Protein AF-A0A948PMN9-F1 (afdb_monomer)

Secondary structure (DSSP, 8-state):
----PPPP----------S----------------SSSTT---EETTEETT-EEEESSS--EEEEES--SSSS-EEEEE-SS---EEEE------TT----------EEEE--TTS--B--B-TT-TT-BPPPB-EEE---

Sequence (141 aa):
MSKGKAFGILIFIIIAAVGFSILLSIRDKTVWKNPIPNPSFEEMEGDTVRAWETRDWQKGAQFAVDTVARTGNQSLRISSDEGADASWSAVVPVLPYSRYRLTGWIKTDNLDAGTGAGALFNLHGIRDARTPSVTGTSDWT

Solvent-accessible surface area (backbone atoms only — not comparable to full-atom values): 9637 Å² total; per-residue (Å²): 137,84,89,80,79,86,79,84,81,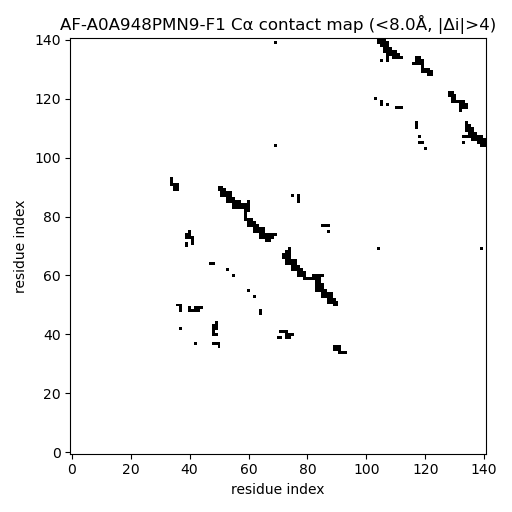86,84,81,82,81,79,82,77,81,78,77,81,77,74,76,68,70,7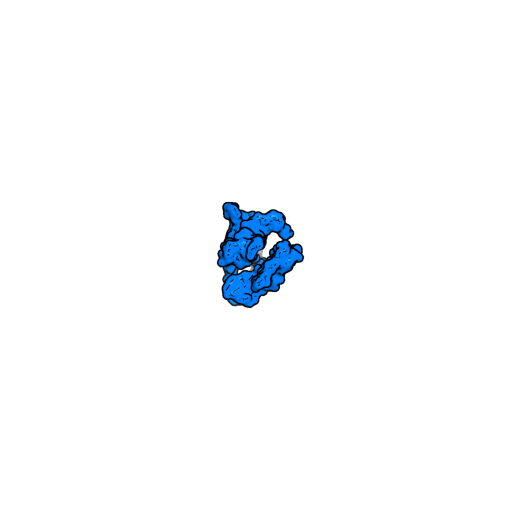0,73,74,76,70,80,69,78,60,60,63,57,82,60,46,76,51,65,52,86,99,44,40,42,75,51,45,79,47,62,80,65,76,37,61,48,76,45,81,35,69,77,41,95,57,86,64,28,32,85,45,78,46,54,94,84,54,58,53,63,46,80,46,65,85,60,82,76,67,82,102,63,88,84,82,91,82,81,74,48,66,42,74,74,36,77,35,86,93,58,78,45,51,62,55,66,47,87,94,40,93,83,49,52,55,78,59,49,58,36,66,40,68,81,81

Foldseek 3Di:
DDDDDDDDDDDDPPPPPDDDPPPPPPVPPVPVPDQFPPQQQPDDDPQGGPQKDKDWPPPFWDWHFDQPHPDDRTDIDIDGPVDTDMDIDGDGDDDPPDDDDDDDWDFDAQFDQPPHQADWDADPPPVPRIDHHDGHGDDID

Structure (mmCIF, N/CA/C/O backbone):
data_AF-A0A948PMN9-F1
#
_entry.id   AF-A0A948PMN9-F1
#
loop_
_atom_site.group_PDB
_atom_site.id
_atom_site.type_symbol
_atom_site.label_atom_id
_atom_site.label_alt_id
_atom_site.label_comp_id
_atom_site.label_asym_id
_atom_site.label_entity_id
_atom_site.label_seq_id
_atom_site.pdbx_PDB_ins_code
_atom_site.Cartn_x
_atom_site.Cartn_y
_atom_site.Cartn_z
_atom_site.occupancy
_atom_site.B_iso_or_equiv
_atom_site.auth_seq_id
_atom_site.auth_comp_id
_atom_site.auth_asym_id
_atom_site.auth_atom_id
_atom_site.pdbx_PDB_model_num
ATOM 1 N N . MET A 1 1 ? -77.696 -19.956 64.285 1.00 45.88 1 MET A N 1
ATOM 2 C CA . MET A 1 1 ? -76.762 -19.707 63.163 1.00 45.88 1 MET A CA 1
ATOM 3 C C . MET A 1 1 ? -75.558 -18.946 63.698 1.00 45.88 1 MET A C 1
ATOM 5 O O . MET A 1 1 ? -75.698 -17.807 64.122 1.00 45.88 1 MET A O 1
ATOM 9 N N . SER A 1 2 ? -74.426 -19.640 63.813 1.00 41.12 2 SER A N 1
ATOM 10 C CA . SER A 1 2 ? -73.202 -19.193 64.489 1.00 41.12 2 SER A CA 1
ATOM 11 C C . SER A 1 2 ? -72.311 -18.371 63.549 1.00 41.12 2 SER A C 1
ATOM 13 O O . SER A 1 2 ? -72.097 -18.765 62.405 1.00 41.12 2 SER A O 1
ATOM 15 N N . LYS A 1 3 ? -71.794 -17.236 64.037 1.00 43.34 3 LYS A N 1
ATOM 16 C CA . LYS A 1 3 ? -70.776 -16.415 63.366 1.00 43.34 3 LYS A CA 1
ATOM 17 C C . LYS A 1 3 ? -69.393 -17.032 63.613 1.00 43.34 3 LYS A C 1
ATOM 19 O O . LYS A 1 3 ? -68.843 -16.875 64.699 1.00 43.34 3 LYS A O 1
ATOM 24 N N . GLY A 1 4 ? -68.820 -17.693 62.608 1.00 42.62 4 GLY A N 1
ATOM 25 C CA . GLY A 1 4 ? -67.416 -18.114 62.607 1.00 42.62 4 GLY A CA 1
ATOM 26 C C . GLY A 1 4 ? -66.522 -17.006 62.052 1.00 42.62 4 GLY A C 1
ATOM 27 O O . GLY A 1 4 ? -66.563 -16.719 60.860 1.00 42.62 4 GLY A O 1
ATOM 28 N N . LYS A 1 5 ? -65.737 -16.359 62.919 1.00 45.62 5 LYS A N 1
ATOM 29 C CA . LYS A 1 5 ? -64.671 -15.424 62.531 1.00 45.62 5 LYS A CA 1
ATOM 30 C C . LYS A 1 5 ? -63.496 -16.237 61.974 1.00 45.62 5 LYS A C 1
ATOM 32 O O . LYS A 1 5 ? -62.957 -17.075 62.691 1.00 45.62 5 LYS A O 1
ATOM 37 N N . ALA A 1 6 ? -63.108 -15.999 60.722 1.00 46.56 6 ALA A N 1
ATOM 38 C CA . ALA A 1 6 ? -61.908 -16.590 60.138 1.00 46.56 6 ALA A CA 1
ATOM 39 C C . ALA A 1 6 ? -60.661 -15.928 60.747 1.00 46.56 6 ALA A C 1
ATOM 41 O O . ALA A 1 6 ? -60.490 -14.712 60.666 1.00 46.56 6 ALA A O 1
ATOM 42 N N . PHE A 1 7 ? -59.826 -16.735 61.398 1.00 43.72 7 PHE A N 1
ATOM 43 C CA . PHE A 1 7 ? -58.542 -16.333 61.962 1.00 43.72 7 PHE A CA 1
ATOM 44 C C . PHE A 1 7 ? -57.469 -16.527 60.883 1.00 43.72 7 PHE A C 1
ATOM 46 O O . PHE A 1 7 ? -57.362 -17.608 60.304 1.00 43.72 7 PHE A O 1
ATOM 53 N N . GLY A 1 8 ? -56.735 -15.463 60.560 1.00 35.47 8 GLY A N 1
ATOM 54 C CA . GLY A 1 8 ? -55.697 -15.477 59.535 1.00 35.47 8 GLY A CA 1
ATOM 55 C C . GLY A 1 8 ? -54.420 -16.182 59.989 1.00 35.47 8 GLY A C 1
ATOM 56 O O . GLY A 1 8 ? -54.042 -16.114 61.156 1.00 35.47 8 GLY A O 1
ATOM 57 N N . ILE A 1 9 ? -53.720 -16.789 59.032 1.00 40.28 9 ILE A N 1
ATOM 58 C CA . ILE A 1 9 ? -52.282 -17.049 59.118 1.00 40.28 9 ILE A CA 1
ATOM 59 C C . ILE A 1 9 ? -51.668 -16.448 57.855 1.00 40.28 9 ILE A C 1
ATOM 61 O O . ILE A 1 9 ? -51.813 -16.972 56.754 1.00 40.28 9 ILE A O 1
ATOM 65 N N . LEU A 1 10 ? -51.034 -15.291 58.031 1.00 33.16 10 LEU A N 1
ATOM 66 C CA . LEU A 1 10 ? -50.235 -14.614 57.021 1.00 33.16 10 LEU A CA 1
ATOM 67 C C . LEU A 1 10 ? -48.827 -15.218 57.088 1.00 33.16 10 LEU A C 1
ATOM 69 O O . LEU A 1 10 ? -48.087 -14.964 58.037 1.00 33.16 10 LEU A O 1
ATOM 73 N N . ILE A 1 11 ? -48.478 -16.070 56.125 1.00 41.50 11 ILE A N 1
ATOM 74 C CA . ILE A 1 11 ? -47.142 -16.668 56.039 1.00 41.50 11 ILE A CA 1
ATOM 75 C C . ILE A 1 11 ? -46.225 -15.669 55.325 1.00 41.50 11 ILE A C 1
ATOM 77 O O . ILE A 1 11 ? -46.288 -15.516 54.108 1.00 41.50 11 ILE A O 1
ATOM 81 N N . PHE A 1 12 ? -45.360 -14.995 56.082 1.00 34.78 12 PHE A N 1
ATOM 82 C CA . PHE A 1 12 ? -44.226 -14.258 55.528 1.00 34.78 12 PHE A CA 1
ATOM 83 C C . PHE A 1 12 ? -43.085 -15.239 55.244 1.00 34.78 12 PHE A C 1
ATOM 85 O O . PHE A 1 12 ? -42.360 -15.641 56.152 1.00 34.78 12 PHE A O 1
ATOM 92 N N . ILE A 1 13 ? -42.910 -15.624 53.979 1.00 42.72 13 ILE A N 1
ATOM 93 C CA . ILE A 1 13 ? -41.684 -16.289 53.529 1.00 42.72 13 ILE A CA 1
ATOM 94 C C . ILE A 1 13 ? -40.647 -15.193 53.261 1.00 42.72 13 ILE A C 1
ATOM 96 O O . ILE A 1 13 ? -40.618 -14.584 52.194 1.00 42.72 13 ILE A O 1
ATOM 100 N N . ILE A 1 14 ? -39.803 -14.920 54.255 1.00 38.69 14 ILE A N 1
ATOM 101 C CA . ILE A 1 14 ? -38.573 -14.144 54.076 1.00 38.69 14 ILE A CA 1
ATOM 102 C C . ILE A 1 14 ? -37.525 -15.112 53.517 1.00 38.69 14 ILE A C 1
ATOM 104 O O . ILE A 1 14 ? -36.849 -15.803 54.274 1.00 38.69 14 ILE A O 1
ATOM 108 N N . ILE A 1 15 ? -37.390 -15.192 52.190 1.00 46.03 15 ILE A N 1
ATOM 109 C CA . ILE A 1 15 ? -36.191 -15.784 51.581 1.00 46.03 15 ILE A CA 1
ATOM 110 C C . ILE A 1 15 ? -35.158 -14.667 51.460 1.00 46.03 15 ILE A C 1
ATOM 112 O O . ILE A 1 15 ? -35.137 -13.899 50.501 1.00 46.03 15 ILE A O 1
ATOM 116 N N . ALA A 1 16 ? -34.294 -14.575 52.468 1.00 42.88 16 ALA A N 1
ATOM 117 C CA . ALA A 1 16 ? -33.023 -13.880 52.354 1.00 42.88 16 ALA A CA 1
ATOM 118 C C . ALA A 1 16 ? -32.079 -14.739 51.495 1.00 42.88 16 ALA A C 1
ATOM 120 O O . ALA A 1 16 ? -31.249 -15.479 52.014 1.00 42.88 16 ALA A O 1
ATOM 121 N N . ALA A 1 17 ? -32.221 -14.667 50.171 1.00 44.62 17 ALA A N 1
ATOM 122 C CA . ALA A 1 17 ? -31.204 -15.168 49.252 1.00 44.62 17 ALA A CA 1
ATOM 123 C C . ALA A 1 17 ? -30.131 -14.086 49.079 1.00 44.62 17 ALA A C 1
ATOM 125 O O . ALA A 1 17 ? -30.095 -13.346 48.098 1.00 44.62 17 ALA A O 1
ATOM 126 N N . VAL A 1 18 ? -29.263 -13.973 50.084 1.00 46.38 18 VAL A N 1
ATOM 127 C CA . VAL A 1 18 ? -27.924 -13.425 49.881 1.00 46.38 18 VAL A CA 1
ATOM 128 C C . VAL A 1 18 ? -27.138 -14.492 49.133 1.00 46.38 18 VAL A C 1
ATOM 130 O O . VAL A 1 18 ? -26.930 -15.584 49.654 1.00 46.38 18 VAL A O 1
ATOM 133 N N . GLY A 1 19 ? -26.676 -14.162 47.933 1.00 45.12 19 GLY A N 1
ATOM 134 C CA . GLY A 1 19 ? -25.586 -14.894 47.304 1.00 45.12 19 GLY A CA 1
ATOM 135 C C . GLY A 1 19 ? -25.895 -15.370 45.899 1.00 45.12 19 GLY A C 1
ATOM 136 O O . GLY A 1 19 ? -26.661 -16.301 45.688 1.00 45.12 19 GLY A O 1
ATOM 137 N N . PHE A 1 20 ? -25.153 -14.784 44.962 1.00 48.22 20 PHE A N 1
ATOM 138 C CA . PHE A 1 20 ? -24.861 -15.377 43.664 1.00 48.22 20 PHE A CA 1
ATOM 139 C C . PHE A 1 20 ? -25.992 -15.310 42.631 1.00 48.22 20 PHE A C 1
ATOM 141 O O . PHE A 1 20 ? -26.324 -16.289 41.966 1.00 48.22 20 PHE A O 1
ATOM 148 N N . SER A 1 21 ? -26.493 -14.095 42.379 1.00 42.84 21 SER A N 1
ATOM 149 C CA . SER A 1 21 ? -26.842 -13.754 40.999 1.00 42.84 21 SER A CA 1
ATOM 150 C C . SER A 1 21 ? -25.577 -13.963 40.181 1.00 42.84 21 SER A C 1
ATOM 152 O O . SER A 1 21 ? -24.619 -13.199 40.307 1.00 42.84 21 SER A O 1
ATOM 154 N N . ILE A 1 22 ? -25.557 -15.056 39.423 1.00 47.78 22 ILE A N 1
ATOM 155 C CA . ILE A 1 22 ? -24.582 -15.329 38.381 1.00 47.78 22 ILE A CA 1
ATOM 156 C C . ILE A 1 22 ? -24.603 -14.093 37.488 1.00 47.78 22 ILE A C 1
ATOM 158 O O . ILE A 1 22 ? -25.458 -13.936 36.618 1.00 47.78 22 ILE A O 1
ATOM 162 N N . LEU A 1 23 ? -23.664 -13.186 37.745 1.00 48.62 23 LEU A N 1
ATOM 163 C CA . LEU A 1 23 ? -23.179 -12.276 36.742 1.00 48.62 23 LEU A CA 1
ATOM 164 C C . LEU A 1 23 ? -22.584 -13.223 35.704 1.00 48.62 23 LEU A C 1
ATOM 166 O O . LEU A 1 23 ? -21.428 -13.637 35.797 1.00 48.62 23 LEU A O 1
ATOM 170 N N . LEU A 1 24 ? -23.408 -13.626 34.736 1.00 49.34 24 LEU A N 1
ATOM 171 C CA . LEU A 1 24 ? -22.929 -13.903 33.400 1.00 49.34 24 LEU A CA 1
ATOM 172 C C . LEU A 1 24 ? -22.257 -12.595 33.001 1.00 49.34 24 LEU A C 1
ATOM 174 O O . LEU A 1 24 ? -22.858 -11.710 32.402 1.00 49.34 24 LEU A O 1
ATOM 178 N N . SER A 1 25 ? -20.999 -12.451 33.421 1.00 48.38 25 SER A N 1
ATOM 179 C CA . SER A 1 25 ? -20.022 -11.702 32.680 1.00 48.38 25 SER A CA 1
ATOM 180 C C . SER A 1 25 ? -20.072 -12.371 31.322 1.00 48.38 25 SER A C 1
ATOM 182 O O . SER A 1 25 ? -19.423 -13.385 31.059 1.00 48.38 25 SER A O 1
ATOM 184 N N . ILE A 1 26 ? -20.927 -11.821 30.463 1.00 53.69 26 ILE A N 1
ATOM 185 C CA . ILE A 1 26 ? -20.591 -11.673 29.071 1.00 53.69 26 ILE A CA 1
ATOM 186 C C . ILE A 1 26 ? -19.198 -11.068 29.171 1.00 53.69 26 ILE A C 1
ATOM 188 O O . ILE A 1 26 ? -19.024 -9.897 29.502 1.00 53.69 26 ILE A 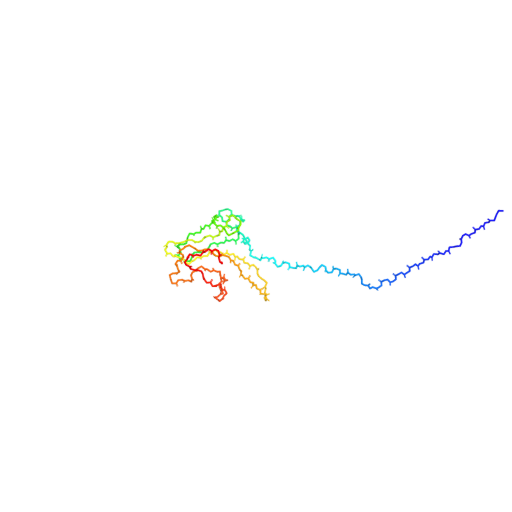O 1
ATOM 192 N N . ARG A 1 27 ? -18.176 -11.924 29.055 1.00 54.97 27 ARG A N 1
ATOM 193 C CA . ARG A 1 27 ? -16.893 -11.459 28.578 1.00 54.97 27 ARG A CA 1
ATOM 194 C C . ARG A 1 27 ? -17.293 -10.833 27.264 1.00 54.97 27 ARG A C 1
ATOM 196 O O . ARG A 1 27 ? -17.547 -11.572 26.311 1.00 54.97 27 ARG A O 1
ATOM 203 N N . ASP A 1 28 ? -17.443 -9.513 27.248 1.00 53.75 28 ASP A N 1
ATOM 204 C CA . ASP A 1 28 ? -17.326 -8.768 26.019 1.00 53.75 28 ASP A CA 1
ATOM 205 C C . ASP A 1 28 ? -16.020 -9.286 25.454 1.00 53.75 28 ASP A C 1
ATOM 207 O O . ASP A 1 28 ? -14.934 -9.017 25.975 1.00 53.75 28 ASP A O 1
ATOM 211 N N . LYS A 1 29 ? -16.126 -10.182 24.469 1.00 49.94 29 LYS A N 1
ATOM 212 C CA . LYS A 1 29 ? -15.000 -10.483 23.619 1.00 49.94 29 LYS A CA 1
ATOM 213 C C . LYS A 1 29 ? -14.753 -9.129 23.002 1.00 49.94 29 LYS A C 1
ATOM 215 O O . LYS A 1 29 ? -15.471 -8.736 22.089 1.00 49.94 29 LYS A O 1
ATOM 220 N N . THR A 1 30 ? -13.816 -8.384 23.569 1.00 57.56 30 THR A N 1
ATOM 221 C CA . THR A 1 30 ? -13.271 -7.196 22.949 1.00 57.56 30 THR A CA 1
ATOM 222 C C . THR A 1 30 ? -12.618 -7.736 21.690 1.00 57.56 30 THR A C 1
ATOM 224 O O . THR A 1 30 ? -11.477 -8.193 21.685 1.00 57.56 30 THR A O 1
ATOM 227 N N . VAL A 1 31 ? -13.418 -7.841 20.629 1.00 57.72 31 VAL A N 1
ATOM 228 C CA . VAL A 1 31 ? -12.925 -8.089 19.293 1.00 57.72 31 VAL A CA 1
ATOM 229 C C . VAL A 1 31 ? -12.164 -6.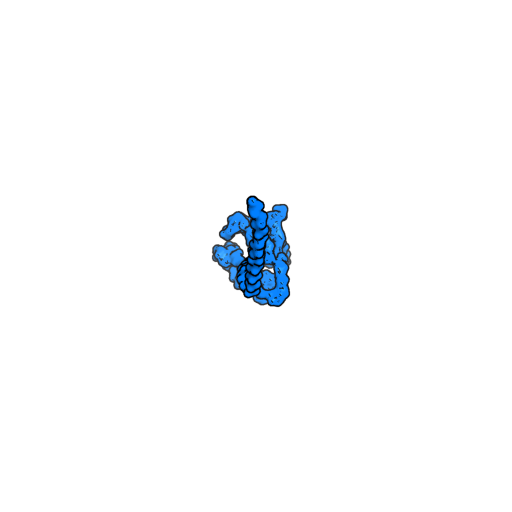818 19.000 1.00 57.72 31 VAL A C 1
ATOM 231 O O . VAL A 1 31 ? -12.761 -5.761 18.806 1.00 57.72 31 VAL A O 1
ATOM 234 N N . TRP A 1 32 ? -10.841 -6.900 19.092 1.00 68.75 32 TRP A N 1
ATOM 235 C CA . TRP A 1 32 ? -9.965 -5.815 18.697 1.00 68.75 32 TRP A CA 1
ATOM 236 C C . TRP A 1 32 ? -10.274 -5.506 17.236 1.00 68.75 32 TRP A C 1
ATOM 238 O O . TRP A 1 32 ? -9.889 -6.250 16.333 1.00 68.75 32 TRP A O 1
ATOM 248 N N . LYS A 1 33 ? -11.063 -4.453 17.018 1.00 85.38 33 LYS A N 1
ATOM 249 C CA . LYS A 1 33 ? -11.414 -3.987 15.684 1.00 85.38 33 LYS A CA 1
ATOM 250 C C . LYS A 1 33 ? -10.122 -3.530 15.021 1.00 85.38 33 LYS A C 1
ATOM 252 O O . LYS A 1 33 ? -9.350 -2.799 15.639 1.00 85.38 33 LYS A O 1
ATOM 257 N N . ASN A 1 34 ? -9.887 -3.971 13.787 1.00 91.50 34 ASN A N 1
ATOM 258 C CA . ASN A 1 34 ? -8.758 -3.491 12.999 1.00 91.50 34 ASN A CA 1
ATOM 259 C C . ASN A 1 34 ? -8.823 -1.950 12.936 1.00 91.50 34 ASN A C 1
ATOM 261 O O . ASN A 1 34 ? -9.829 -1.432 12.446 1.00 91.50 34 ASN A O 1
ATOM 265 N N . PRO A 1 35 ? -7.818 -1.222 13.461 1.00 93.69 35 PRO A N 1
ATOM 266 C CA . PRO A 1 35 ? -7.857 0.235 13.489 1.00 93.69 35 PRO A CA 1
ATOM 267 C C . PRO A 1 35 ? -7.541 0.860 12.123 1.00 93.69 35 PRO A C 1
ATOM 269 O O . PRO A 1 35 ? -7.749 2.059 11.957 1.00 93.69 35 PRO A O 1
ATOM 272 N N . ILE A 1 36 ? -7.050 0.078 11.151 1.00 95.81 36 ILE A N 1
ATOM 273 C CA . ILE A 1 36 ? -6.790 0.558 9.790 1.00 95.81 36 ILE A CA 1
ATOM 274 C C . ILE A 1 36 ? -8.122 0.967 9.143 1.00 95.81 36 ILE A C 1
ATOM 276 O O . ILE A 1 36 ? -9.040 0.141 9.092 1.00 95.81 36 ILE A O 1
ATOM 280 N N . PRO A 1 37 ? -8.251 2.209 8.644 1.00 96.44 37 PRO A N 1
ATOM 281 C CA . PRO A 1 37 ? -9.455 2.640 7.954 1.00 96.44 37 PRO A CA 1
ATOM 282 C C . PRO A 1 37 ? -9.540 1.979 6.575 1.00 96.44 37 PRO A C 1
ATOM 284 O O . PRO A 1 37 ? -8.536 1.870 5.872 1.00 96.44 37 PRO A O 1
ATOM 287 N N . ASN A 1 38 ? -10.747 1.548 6.194 1.00 96.88 38 ASN A N 1
ATOM 288 C CA . ASN A 1 38 ? -11.036 0.972 4.876 1.00 96.88 38 ASN A CA 1
ATOM 289 C C . ASN A 1 38 ? -9.968 -0.050 4.402 1.00 96.88 38 ASN A C 1
ATOM 291 O O . ASN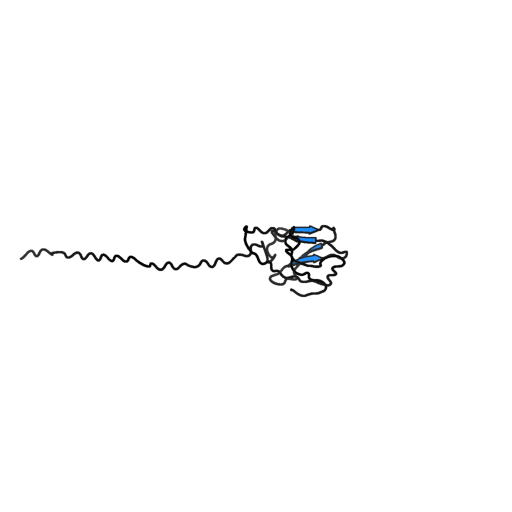 A 1 38 ? -9.363 0.124 3.344 1.00 96.88 38 ASN A O 1
ATOM 295 N N . PRO A 1 39 ? -9.667 -1.099 5.196 1.00 95.94 39 PRO A N 1
ATOM 296 C CA . PRO A 1 39 ? -8.529 -1.985 4.935 1.00 95.94 39 PRO A CA 1
ATOM 297 C C . PRO A 1 39 ? -8.743 -2.913 3.731 1.00 95.94 39 PRO A C 1
ATOM 299 O O . PRO A 1 39 ? -7.805 -3.580 3.309 1.00 95.94 39 PRO A O 1
ATOM 302 N N . SER A 1 40 ? -9.975 -3.000 3.219 1.00 96.19 40 SER A N 1
ATOM 303 C CA . SER A 1 40 ? -10.321 -3.705 1.982 1.00 96.19 40 SER A CA 1
ATOM 304 C C . SER A 1 40 ? -10.245 -2.811 0.750 1.00 96.19 40 SER A C 1
ATOM 306 O O . SER A 1 40 ? -10.411 -3.307 -0.354 1.00 96.19 40 SER A O 1
ATOM 308 N N . PHE A 1 41 ? -10.061 -1.502 0.931 1.00 97.62 41 PHE A N 1
ATOM 309 C CA . PHE A 1 41 ? -10.034 -0.480 -0.113 1.00 97.62 41 PHE A CA 1
ATOM 310 C C . PHE A 1 41 ? -11.352 -0.245 -0.859 1.00 97.62 41 PHE A C 1
ATOM 312 O O . PHE A 1 41 ? -11.463 0.779 -1.511 1.00 97.62 41 PHE A O 1
ATOM 319 N N . GLU A 1 42 ? -12.354 -1.117 -0.738 1.00 97.69 42 GLU A N 1
ATOM 320 C CA . GLU A 1 42 ? -13.654 -1.050 -1.438 1.00 97.69 42 GLU A CA 1
ATOM 321 C C . GLU A 1 42 ? -14.439 0.263 -1.260 1.00 97.69 42 GLU A C 1
ATOM 323 O O . GLU A 1 42 ? -15.324 0.577 -2.055 1.00 97.69 42 GLU A O 1
ATOM 328 N N . GLU A 1 43 ? -14.174 1.034 -0.205 1.00 97.88 43 GLU A N 1
ATOM 329 C CA . GLU A 1 43 ? -14.934 2.253 0.048 1.00 97.88 43 GLU A CA 1
ATOM 330 C C . GLU A 1 43 ? -14.308 3.477 -0.650 1.00 97.88 43 GLU A C 1
ATOM 332 O O . GLU A 1 43 ? -13.308 4.029 -0.193 1.00 97.88 43 GLU A O 1
ATOM 337 N N . MET A 1 44 ? -14.913 3.929 -1.750 1.00 96.44 44 MET A N 1
ATOM 338 C CA . MET A 1 44 ? -14.423 5.064 -2.549 1.00 96.44 44 MET A CA 1
ATOM 339 C C . MET A 1 44 ? -14.814 6.438 -1.968 1.00 96.44 44 MET A C 1
ATOM 341 O O . MET A 1 44 ? -15.795 6.575 -1.224 1.00 96.44 44 MET A O 1
ATOM 345 N N . GLU A 1 45 ? -14.044 7.461 -2.338 1.00 94.19 45 GLU A N 1
ATOM 346 C CA . GLU A 1 45 ? -14.279 8.891 -2.115 1.00 94.19 45 GLU A CA 1
ATOM 347 C C . GLU A 1 45 ? -13.840 9.662 -3.374 1.00 94.19 45 GLU A C 1
ATOM 349 O O . GLU A 1 45 ? -12.661 9.944 -3.575 1.00 94.19 45 GLU A O 1
ATOM 354 N N . GLY A 1 46 ? -14.790 9.949 -4.270 1.00 91.06 46 GLY A N 1
ATOM 355 C CA . GLY A 1 46 ? -14.470 10.440 -5.615 1.00 91.06 46 GLY A CA 1
ATOM 356 C C . GLY A 1 46 ? -13.703 9.385 -6.416 1.00 91.06 46 GLY A C 1
ATOM 357 O O . GLY A 1 46 ? -14.112 8.225 -6.453 1.00 91.06 46 GLY A O 1
ATOM 358 N N . ASP A 1 47 ? -12.577 9.783 -7.006 1.00 86.50 47 ASP A N 1
ATOM 359 C CA . ASP A 1 47 ? -11.716 8.908 -7.816 1.00 86.50 47 ASP A CA 1
ATOM 360 C C . ASP A 1 47 ? -10.635 8.182 -6.987 1.00 86.50 47 ASP A C 1
ATOM 362 O O . ASP A 1 47 ? -9.742 7.544 -7.543 1.00 86.50 47 ASP A O 1
ATOM 366 N N . THR A 1 48 ? -10.687 8.280 -5.653 1.00 89.69 48 THR A N 1
ATOM 367 C CA . THR A 1 48 ? -9.727 7.637 -4.743 1.00 89.69 48 THR A CA 1
ATOM 368 C C . THR A 1 48 ? -10.416 6.751 -3.705 1.00 89.69 48 THR A C 1
ATOM 370 O O . THR A 1 48 ? -11.640 6.707 -3.588 1.00 89.69 48 THR A O 1
ATOM 373 N N . VAL A 1 49 ? -9.609 6.028 -2.934 1.00 96.44 49 VAL A N 1
ATOM 374 C CA . VAL A 1 49 ? -10.030 5.201 -1.804 1.00 96.44 49 VAL A CA 1
ATOM 375 C C . VAL A 1 49 ? -10.121 6.061 -0.552 1.00 96.44 49 VAL A C 1
ATOM 377 O O . VAL A 1 49 ? -9.176 6.765 -0.192 1.00 96.44 49 VAL A O 1
ATOM 380 N N . ARG A 1 50 ? -11.250 5.983 0.154 1.00 97.81 50 ARG A N 1
ATOM 381 C CA . ARG A 1 50 ? -11.479 6.781 1.358 1.00 97.81 50 ARG A CA 1
ATOM 382 C C . ARG A 1 50 ? -10.404 6.520 2.406 1.00 97.81 50 ARG A C 1
ATOM 384 O O . ARG A 1 50 ? -10.128 5.361 2.719 1.00 97.81 50 ARG A O 1
ATOM 391 N N . ALA A 1 51 ? -9.895 7.602 3.001 1.00 97.38 51 ALA A N 1
ATOM 392 C CA . ALA A 1 51 ? -8.881 7.616 4.063 1.00 97.38 51 ALA A CA 1
ATOM 393 C C . ALA A 1 51 ? -7.485 7.093 3.670 1.00 97.38 51 ALA A C 1
ATOM 395 O O . ALA A 1 51 ? -6.631 6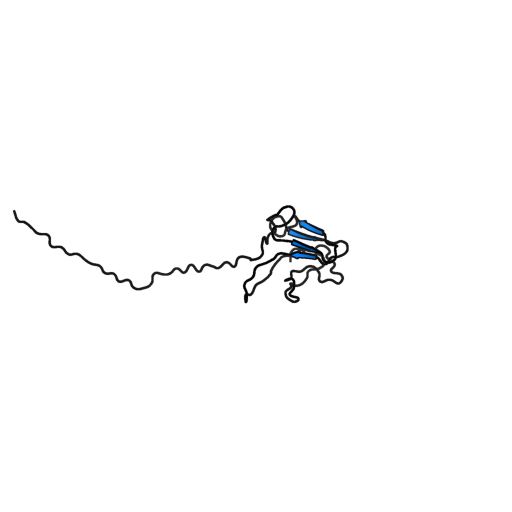.935 4.546 1.00 97.38 51 ALA A O 1
ATOM 396 N N . TRP A 1 52 ? -7.251 6.869 2.377 1.00 97.88 52 TRP A N 1
ATOM 397 C CA . TRP A 1 52 ? -5.946 6.535 1.825 1.00 97.88 52 TRP A CA 1
ATOM 398 C C . TRP A 1 52 ? -5.461 7.659 0.914 1.00 97.88 52 TRP A C 1
ATOM 400 O O . TRP A 1 52 ? -6.206 8.195 0.097 1.00 97.88 52 TRP A O 1
ATOM 410 N N . GLU A 1 53 ? -4.194 8.019 1.060 1.00 96.94 53 GLU A N 1
ATOM 411 C CA . GLU A 1 53 ? -3.558 9.097 0.312 1.00 96.94 53 GLU A CA 1
ATOM 412 C C . GLU A 1 53 ? -2.253 8.633 -0.324 1.00 96.94 53 GLU A C 1
ATOM 414 O O . GLU A 1 53 ? -1.568 7.746 0.187 1.00 96.94 53 GLU A O 1
ATOM 419 N N . THR A 1 54 ? -1.893 9.264 -1.433 1.00 96.75 54 THR A N 1
ATOM 420 C CA . THR A 1 54 ? -0.655 8.983 -2.150 1.00 96.75 54 THR A CA 1
ATOM 421 C C . THR A 1 54 ? 0.457 9.927 -1.703 1.00 96.75 54 THR A C 1
ATOM 423 O O . THR A 1 54 ? 0.230 11.073 -1.287 1.00 96.75 54 THR A O 1
ATOM 426 N N . ARG A 1 55 ? 1.692 9.439 -1.771 1.00 95.81 55 ARG A N 1
ATOM 427 C CA . ARG A 1 55 ? 2.917 10.224 -1.611 1.00 95.81 55 ARG A CA 1
ATOM 428 C C . ARG A 1 55 ? 3.905 9.800 -2.679 1.00 95.81 55 ARG A C 1
ATOM 430 O O . ARG A 1 55 ? 4.113 8.608 -2.863 1.00 95.81 55 ARG A O 1
ATOM 437 N N . ASP A 1 56 ? 4.500 10.774 -3.354 1.00 95.38 56 ASP A N 1
ATOM 438 C CA . ASP A 1 56 ? 5.520 10.562 -4.378 1.00 95.38 56 ASP A CA 1
ATOM 439 C C . ASP A 1 56 ? 6.673 11.540 -4.135 1.00 95.38 56 ASP A C 1
ATOM 441 O O . ASP A 1 56 ? 6.535 12.751 -4.334 1.00 95.38 56 ASP A O 1
ATOM 445 N N . TRP A 1 57 ? 7.791 11.020 -3.631 1.00 92.19 57 TRP A N 1
ATOM 446 C CA . TRP A 1 57 ? 8.962 11.815 -3.270 1.00 92.19 57 TRP A CA 1
ATOM 447 C C . TRP A 1 57 ? 9.893 12.057 -4.461 1.00 92.19 57 TRP A C 1
ATOM 449 O O . TRP A 1 57 ? 10.574 13.084 -4.488 1.00 92.19 57 TRP A O 1
ATOM 459 N N . GLN A 1 58 ? 9.915 11.154 -5.447 1.00 86.44 58 GLN A N 1
ATOM 460 C CA . GLN A 1 58 ? 10.807 11.232 -6.615 1.00 86.44 58 GLN A CA 1
ATOM 461 C C . GLN A 1 58 ? 10.100 11.638 -7.917 1.00 86.44 58 GLN A C 1
ATOM 463 O O . GLN A 1 58 ? 10.778 11.895 -8.906 1.00 86.44 58 GLN A O 1
ATOM 468 N N . LYS A 1 59 ? 8.771 11.803 -7.895 1.00 84.50 59 LYS A N 1
ATOM 469 C CA . LYS A 1 59 ? 7.931 12.216 -9.031 1.00 84.50 59 LYS A CA 1
ATOM 470 C C . LYS A 1 59 ? 8.049 11.282 -10.236 1.00 84.50 59 LYS A C 1
ATOM 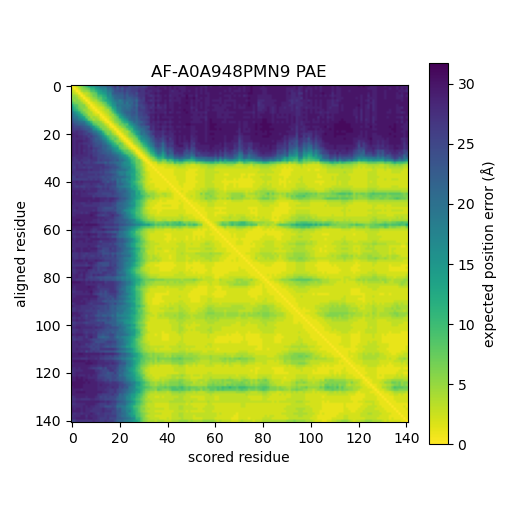472 O O . LYS A 1 59 ? 8.315 11.733 -11.348 1.00 84.50 59 LYS A O 1
ATOM 477 N N . GLY A 1 60 ? 7.813 9.996 -10.002 1.00 91.62 60 GLY A N 1
ATOM 478 C CA . GLY A 1 60 ? 7.868 8.949 -11.027 1.00 91.62 60 GLY A CA 1
ATOM 479 C C . GLY A 1 60 ? 6.828 7.845 -10.847 1.00 91.62 60 GLY A C 1
ATOM 480 O O . GLY A 1 60 ? 6.855 6.865 -11.591 1.00 91.62 60 GLY A O 1
ATOM 481 N N . ALA A 1 61 ? 5.932 7.969 -9.863 1.00 97.25 61 ALA A N 1
ATOM 482 C CA . ALA A 1 61 ? 4.944 6.945 -9.559 1.00 97.25 61 ALA A CA 1
ATOM 483 C C . ALA A 1 61 ? 3.603 7.221 -10.244 1.00 97.25 61 ALA A C 1
ATOM 485 O O . ALA A 1 61 ? 3.081 8.337 -10.218 1.00 97.25 61 ALA A O 1
ATOM 486 N N . GLN A 1 62 ? 2.986 6.171 -10.784 1.00 97.50 62 GLN A N 1
ATOM 487 C CA . GLN A 1 62 ? 1.56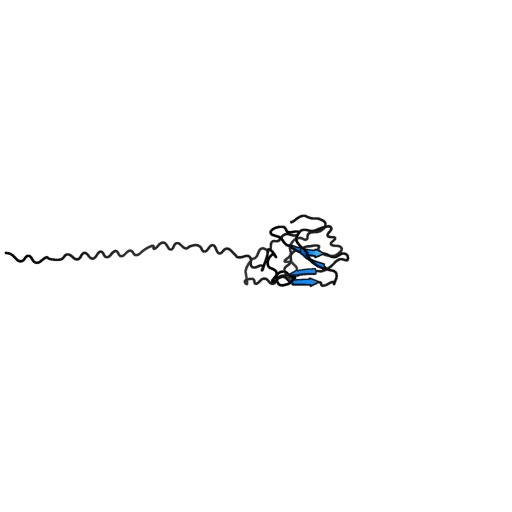2 6.175 -11.100 1.00 97.50 62 GLN A CA 1
ATOM 488 C C . GLN A 1 62 ? 0.800 5.396 -10.033 1.00 97.50 62 GLN A C 1
ATOM 490 O O . GLN A 1 62 ? 1.142 4.262 -9.692 1.00 97.50 62 GLN A O 1
ATOM 495 N N . PHE A 1 63 ? -0.262 6.011 -9.521 1.00 97.75 63 PHE A N 1
ATOM 496 C CA . PHE A 1 63 ? -1.141 5.417 -8.523 1.00 97.75 63 PHE A CA 1
ATOM 497 C C . PHE A 1 63 ? -2.460 5.029 -9.172 1.00 97.75 63 PHE A C 1
ATOM 499 O O . PHE A 1 63 ? -3.001 5.779 -9.986 1.00 97.75 63 PHE A O 1
ATOM 506 N N . ALA A 1 64 ? -2.988 3.870 -8.798 1.00 97.19 64 ALA A N 1
ATOM 507 C CA . ALA A 1 64 ? -4.291 3.422 -9.262 1.00 97.19 64 ALA A CA 1
ATOM 508 C C . ALA A 1 64 ? -5.004 2.595 -8.194 1.00 97.19 64 ALA A C 1
ATOM 510 O O . ALA A 1 64 ? -4.368 1.918 -7.384 1.00 97.19 64 ALA A O 1
ATOM 511 N N . VAL A 1 65 ? -6.332 2.621 -8.255 1.00 97.12 65 VAL A N 1
ATOM 512 C CA . VAL A 1 65 ? -7.183 1.580 -7.682 1.00 97.12 65 VAL A CA 1
ATOM 513 C C . VAL A 1 65 ? -7.330 0.505 -8.751 1.00 97.12 65 VAL A C 1
ATOM 515 O O . VAL A 1 65 ? -7.873 0.768 -9.823 1.00 97.12 65 VAL A O 1
ATOM 518 N N . ASP A 1 66 ? -6.768 -0.670 -8.503 1.00 95.88 66 ASP A N 1
ATOM 519 C CA . ASP A 1 66 ? -6.728 -1.770 -9.464 1.00 95.88 66 ASP A CA 1
ATOM 520 C C . ASP A 1 66 ? -7.846 -2.779 -9.184 1.00 95.88 66 ASP A C 1
ATOM 522 O O . ASP A 1 66 ? -8.271 -2.937 -8.046 1.00 95.88 66 ASP A O 1
ATOM 526 N N . THR A 1 67 ? -8.281 -3.494 -10.218 1.00 96.38 67 THR A N 1
ATOM 527 C CA . THR A 1 67 ? -9.234 -4.615 -10.131 1.00 96.38 67 THR A CA 1
ATOM 528 C C . THR A 1 67 ? -8.550 -5.953 -9.839 1.00 96.38 67 THR A C 1
ATOM 530 O O . THR A 1 67 ? -9.206 -6.938 -9.497 1.00 96.38 67 THR A O 1
ATOM 533 N N . VAL A 1 68 ? -7.216 -6.011 -9.935 1.00 97.38 68 VAL A N 1
ATOM 534 C CA . VAL A 1 68 ? -6.433 -7.154 -9.452 1.00 97.38 68 VAL A CA 1
ATOM 535 C C . VAL A 1 68 ? -6.424 -7.126 -7.925 1.00 97.38 68 VAL A C 1
ATOM 537 O O . VAL A 1 68 ? -5.639 -6.412 -7.304 1.00 97.38 68 VAL A O 1
ATOM 540 N N . ALA A 1 69 ? -7.299 -7.912 -7.306 1.00 97.25 69 ALA A N 1
ATOM 541 C CA . ALA A 1 69 ? -7.490 -7.935 -5.861 1.00 97.25 69 ALA A CA 1
ATOM 542 C C . ALA A 1 69 ? -7.123 -9.290 -5.249 1.00 97.25 69 ALA A C 1
ATOM 544 O O . ALA A 1 69 ? -7.274 -10.344 -5.868 1.00 97.25 69 ALA A O 1
ATOM 545 N N . ARG A 1 70 ? -6.674 -9.275 -3.990 1.00 97.25 70 ARG A N 1
ATOM 546 C CA . ARG A 1 70 ? -6.546 -10.504 -3.194 1.00 97.25 70 ARG A CA 1
ATOM 547 C C . ARG A 1 70 ? -7.911 -10.992 -2.705 1.00 97.25 70 ARG A C 1
ATOM 549 O O . ARG A 1 70 ? -8.187 -12.187 -2.669 1.00 97.25 70 ARG A O 1
ATOM 556 N N . THR A 1 71 ? -8.728 -10.051 -2.246 1.00 95.38 71 THR A N 1
ATOM 557 C CA . THR A 1 71 ? -10.074 -10.250 -1.703 1.00 95.38 71 THR A CA 1
ATOM 558 C C . THR A 1 71 ? -10.930 -9.070 -2.126 1.00 95.38 71 THR A C 1
ATOM 560 O O . THR A 1 71 ? -10.401 -7.965 -2.181 1.00 95.38 71 THR A O 1
ATOM 563 N N . GLY A 1 72 ? -12.232 -9.272 -2.329 1.00 96.31 72 GLY A N 1
ATOM 564 C CA . GLY A 1 72 ? -13.097 -8.199 -2.821 1.00 96.31 72 GLY A CA 1
ATOM 565 C C . GLY A 1 72 ? -12.850 -7.923 -4.302 1.00 96.31 72 GLY A C 1
ATOM 566 O O . GLY A 1 72 ? -12.542 -8.852 -5.051 1.00 96.31 72 GLY A O 1
ATOM 567 N N . ASN A 1 73 ? -13.006 -6.666 -4.705 1.00 96.88 73 ASN A N 1
ATOM 568 C CA . ASN A 1 73 ? -12.945 -6.238 -6.099 1.00 96.88 73 ASN A CA 1
ATOM 569 C C . ASN A 1 73 ? -11.747 -5.342 -6.399 1.00 96.88 73 ASN A C 1
ATOM 571 O O . ASN A 1 73 ? -11.449 -5.157 -7.578 1.00 96.88 73 ASN A O 1
ATOM 575 N N . GLN A 1 74 ? -11.080 -4.777 -5.383 1.00 96.56 74 GLN A N 1
ATOM 576 C CA . GLN A 1 74 ? -10.007 -3.818 -5.627 1.00 96.56 74 GLN A CA 1
ATOM 577 C C . GLN A 1 74 ? -8.775 -3.922 -4.724 1.00 96.56 74 GLN A C 1
ATOM 579 O O . GLN A 1 74 ? -8.792 -4.476 -3.625 1.00 96.56 74 GLN A O 1
ATOM 584 N N . SER A 1 75 ? -7.670 -3.367 -5.221 1.00 98.00 75 SER A N 1
ATOM 585 C CA . SER A 1 75 ? -6.423 -3.154 -4.489 1.00 98.00 75 SER A CA 1
ATOM 586 C C . SER A 1 75 ? -5.819 -1.785 -4.810 1.00 98.00 75 SER A C 1
ATOM 588 O O . SER A 1 75 ? -6.251 -1.094 -5.733 1.00 98.00 75 SER A O 1
ATOM 590 N N . LEU A 1 76 ? -4.822 -1.372 -4.029 1.00 97.94 76 LEU A N 1
ATOM 591 C CA . LEU A 1 76 ? -4.036 -0.171 -4.297 1.00 97.94 76 LEU A CA 1
ATOM 592 C C . LEU A 1 76 ? -2.763 -0.549 -5.054 1.00 97.94 76 LEU A C 1
ATOM 594 O O . LEU A 1 76 ? -2.005 -1.408 -4.601 1.00 97.94 76 LEU A O 1
ATOM 598 N N . ARG A 1 77 ? -2.506 0.123 -6.177 1.00 98.06 77 ARG A N 1
ATOM 599 C CA . ARG A 1 77 ? -1.321 -0.091 -7.012 1.00 98.06 77 ARG A CA 1
ATOM 600 C C . ARG A 1 77 ? -0.423 1.138 -7.028 1.00 98.06 77 ARG A C 1
ATOM 602 O O . ARG A 1 77 ? -0.899 2.277 -7.048 1.00 98.06 77 ARG A O 1
ATOM 609 N N . ILE A 1 78 ? 0.876 0.864 -7.070 1.00 98.19 78 ILE A N 1
ATOM 610 C CA . ILE A 1 78 ? 1.940 1.795 -7.443 1.00 98.19 78 ILE A CA 1
ATOM 611 C C . ILE A 1 78 ? 2.685 1.148 -8.611 1.00 98.19 78 ILE A C 1
ATOM 613 O O . ILE A 1 78 ? 3.031 -0.030 -8.533 1.00 98.19 78 ILE A O 1
ATOM 617 N N . SER A 1 79 ? 2.911 1.896 -9.684 1.00 97.62 79 SER A N 1
ATOM 618 C CA . SER A 1 79 ? 3.780 1.504 -10.798 1.00 97.62 79 SER A CA 1
ATOM 619 C C . SER A 1 79 ? 4.773 2.619 -11.107 1.00 97.62 79 SER A C 1
ATOM 621 O O . SER A 1 79 ? 4.552 3.768 -10.722 1.00 97.62 79 SER A O 1
ATOM 623 N N . SER A 1 80 ? 5.874 2.275 -11.771 1.00 96.88 80 SER A N 1
ATOM 624 C CA . SER A 1 80 ? 6.836 3.235 -12.308 1.00 96.88 80 SER A CA 1
ATOM 625 C C . SER A 1 80 ? 7.710 2.562 -13.365 1.00 96.88 80 SER A C 1
ATOM 627 O O . SER A 1 80 ? 8.172 1.445 -13.136 1.00 96.88 80 SER A O 1
ATOM 629 N N . ASP A 1 81 ? 7.963 3.254 -14.477 1.00 95.00 81 ASP A N 1
ATOM 630 C CA . ASP A 1 81 ? 8.887 2.798 -15.528 1.00 95.00 81 ASP A CA 1
ATOM 631 C C . ASP A 1 81 ? 10.340 3.242 -15.264 1.00 95.00 81 ASP A C 1
ATOM 633 O O . ASP A 1 81 ? 11.281 2.618 -15.749 1.00 95.00 81 ASP A O 1
ATOM 637 N N . GLU A 1 82 ? 10.533 4.314 -14.486 1.00 92.19 82 GLU A N 1
ATOM 638 C CA . GLU A 1 82 ? 11.847 4.930 -14.217 1.00 92.19 82 GLU A CA 1
ATOM 639 C C . GLU A 1 82 ? 12.330 4.717 -12.769 1.00 92.19 82 GLU A C 1
ATOM 641 O O . GLU A 1 82 ? 13.449 5.092 -12.414 1.00 92.19 82 GLU A O 1
ATOM 646 N N . GLY A 1 83 ? 11.498 4.089 -11.935 1.00 92.56 83 GLY A N 1
ATOM 647 C CA . GLY A 1 83 ? 11.702 3.967 -10.496 1.00 92.56 83 GLY A CA 1
ATOM 648 C C . GLY A 1 83 ? 11.045 5.111 -9.719 1.00 92.56 83 GLY A C 1
ATOM 649 O O . GLY A 1 83 ? 10.915 6.238 -10.197 1.00 92.56 83 GLY A O 1
ATOM 650 N N . ALA A 1 84 ? 10.606 4.814 -8.496 1.00 94.62 84 ALA A N 1
ATOM 651 C CA . ALA A 1 84 ? 9.987 5.803 -7.624 1.00 94.62 84 ALA A CA 1
ATOM 652 C C . ALA A 1 84 ? 10.177 5.465 -6.141 1.00 94.62 84 ALA A C 1
ATOM 654 O O . ALA A 1 84 ? 10.134 4.300 -5.741 1.00 94.62 84 ALA A O 1
ATOM 655 N N . ASP A 1 85 ? 10.297 6.512 -5.326 1.00 94.75 85 ASP A N 1
ATOM 656 C CA . ASP A 1 85 ? 10.039 6.465 -3.888 1.00 94.75 85 ASP A CA 1
ATOM 657 C C . ASP A 1 85 ? 8.630 7.010 -3.647 1.00 94.75 85 ASP A C 1
ATOM 659 O O . ASP A 1 85 ? 8.379 8.212 -3.792 1.00 94.75 85 ASP A O 1
ATOM 663 N N . ALA A 1 86 ? 7.695 6.105 -3.365 1.00 96.75 86 ALA A N 1
ATOM 664 C CA . ALA A 1 86 ? 6.273 6.398 -3.316 1.00 96.75 86 ALA A CA 1
ATOM 665 C C . ALA A 1 86 ? 5.518 5.470 -2.359 1.00 96.75 86 ALA A C 1
ATOM 667 O O . ALA A 1 86 ? 5.928 4.337 -2.103 1.00 96.75 86 ALA A O 1
ATOM 668 N N . SER A 1 87 ? 4.376 5.935 -1.851 1.00 97.25 87 SER A N 1
ATOM 669 C CA . SER A 1 87 ? 3.514 5.140 -0.980 1.00 97.25 87 SER A CA 1
ATOM 670 C C . SER A 1 87 ? 2.033 5.466 -1.144 1.00 97.25 87 SER A C 1
ATOM 672 O O . SER A 1 87 ? 1.644 6.589 -1.462 1.00 97.25 87 SER A O 1
ATOM 674 N N . TRP A 1 88 ? 1.208 4.468 -0.840 1.00 98.00 88 TRP A N 1
ATOM 675 C CA . TRP A 1 88 ? -0.139 4.676 -0.327 1.00 98.00 88 TRP A CA 1
ATOM 676 C C . TRP A 1 88 ? -0.075 4.669 1.199 1.00 98.00 88 TRP A C 1
ATOM 678 O O . TRP A 1 88 ? 0.561 3.796 1.791 1.00 98.00 88 TRP A O 1
ATOM 688 N N . SER A 1 89 ? -0.734 5.630 1.833 1.00 97.19 89 SER A N 1
ATOM 689 C CA . SER A 1 89 ? -0.655 5.856 3.274 1.00 97.19 89 SER A CA 1
ATOM 690 C C . SER A 1 89 ? -2.041 6.070 3.867 1.00 97.19 89 SER A C 1
ATOM 692 O O . SER A 1 89 ? -2.890 6.716 3.261 1.00 97.19 89 SER A O 1
ATOM 694 N N . ALA A 1 90 ? -2.243 5.574 5.085 1.00 97.25 90 ALA A N 1
ATOM 695 C CA . ALA A 1 90 ? -3.410 5.871 5.904 1.00 97.25 90 ALA A CA 1
ATOM 696 C C . ALA A 1 90 ? -2.963 6.278 7.310 1.00 97.25 90 ALA A C 1
ATOM 698 O O . ALA A 1 90 ? -1.994 5.738 7.854 1.00 97.25 90 ALA A O 1
ATOM 699 N N . VAL A 1 91 ? -3.690 7.211 7.923 1.00 96.12 91 VAL A N 1
ATOM 700 C CA . VAL A 1 91 ? -3.461 7.611 9.315 1.00 96.12 91 VAL A CA 1
ATOM 701 C C . VAL A 1 91 ? -4.282 6.709 10.229 1.00 96.12 91 VAL A C 1
ATOM 703 O O . VAL A 1 91 ? -5.505 6.643 10.124 1.00 96.12 91 VAL A O 1
ATOM 706 N N . VAL A 1 92 ? -3.603 6.019 11.145 1.00 94.50 92 VAL A N 1
ATOM 707 C CA . VAL A 1 92 ? -4.220 5.038 12.044 1.00 94.50 92 VAL A CA 1
ATOM 708 C C . VAL A 1 92 ? -4.108 5.525 13.490 1.00 94.50 92 VAL A C 1
ATOM 710 O O . VAL A 1 92 ? -2.993 5.607 14.011 1.00 94.50 92 VAL A O 1
ATOM 713 N N . PRO A 1 93 ? -5.224 5.837 14.175 1.00 91.62 93 PRO A N 1
ATOM 714 C CA . PRO A 1 93 ? -5.182 6.159 15.593 1.00 91.62 93 PRO A CA 1
ATOM 715 C C . PRO A 1 93 ? -4.816 4.907 16.396 1.00 91.62 93 PRO A C 1
ATOM 717 O O . PRO A 1 93 ? -5.430 3.848 16.253 1.00 91.62 93 PRO A O 1
ATOM 720 N N . VAL A 1 94 ? -3.816 5.035 17.265 1.00 90.81 94 VAL A N 1
ATOM 721 C CA . VAL A 1 94 ? -3.342 3.957 18.139 1.00 90.81 94 VAL A CA 1
ATOM 722 C C . VAL A 1 94 ? -3.367 4.403 19.593 1.00 90.81 94 VAL A C 1
ATOM 724 O O . VAL A 1 94 ? -3.248 5.588 19.902 1.00 90.81 94 VAL A O 1
ATOM 727 N N . LEU A 1 95 ? -3.518 3.443 20.501 1.00 90.81 95 LEU A N 1
ATOM 728 C CA . LEU A 1 95 ? -3.458 3.704 21.931 1.00 90.81 95 LEU A CA 1
ATOM 729 C C . LEU A 1 95 ? -1.996 3.777 22.399 1.00 90.81 95 LEU A C 1
ATOM 731 O O . LEU A 1 95 ? -1.175 2.954 21.974 1.00 90.81 95 LEU A O 1
ATOM 735 N N . PRO A 1 96 ? -1.660 4.704 23.314 1.00 89.88 96 PRO A N 1
ATOM 736 C CA . PRO A 1 96 ? -0.364 4.706 23.980 1.00 89.88 96 PRO A CA 1
ATOM 737 C C . PRO A 1 96 ? -0.075 3.369 24.676 1.00 89.88 96 PRO A C 1
ATOM 739 O O . PRO A 1 96 ? -0.991 2.662 25.102 1.00 89.88 96 PRO A O 1
ATOM 742 N N . TYR A 1 97 ? 1.212 3.030 24.797 1.00 91.81 97 TYR A N 1
ATOM 743 C CA . TYR A 1 97 ? 1.707 1.849 25.526 1.00 91.81 97 TYR A CA 1
ATOM 744 C C . TYR A 1 97 ? 1.069 0.511 25.110 1.00 91.81 97 TYR A C 1
ATOM 746 O O . TYR A 1 97 ? 1.005 -0.432 25.897 1.00 91.81 97 TYR A O 1
ATOM 754 N N . SER A 1 98 ? 0.606 0.422 23.864 1.00 91.31 98 SER A N 1
ATOM 755 C CA . SER A 1 98 ? -0.075 -0.752 23.323 1.00 91.31 98 SER A CA 1
ATOM 756 C C . SER A 1 98 ? 0.769 -1.435 22.250 1.00 91.31 98 SER A C 1
ATOM 758 O O . SER A 1 98 ? 1.576 -0.801 21.568 1.00 91.31 98 SER A O 1
ATOM 760 N N . ARG A 1 99 ? 0.589 -2.750 22.093 1.00 91.31 99 ARG A N 1
ATOM 761 C CA . ARG A 1 99 ? 1.278 -3.546 21.070 1.00 91.31 99 ARG A CA 1
ATOM 762 C C . ARG A 1 99 ? 0.314 -3.889 19.942 1.00 91.31 99 ARG A C 1
ATOM 764 O O . ARG A 1 99 ? -0.733 -4.480 20.183 1.00 91.31 99 ARG A O 1
ATOM 771 N N . TYR A 1 100 ? 0.727 -3.590 18.717 1.00 90.62 100 TYR A N 1
ATOM 772 C CA . TYR A 1 100 ? -0.012 -3.908 17.500 1.00 90.62 100 TYR A CA 1
ATOM 773 C C . TYR A 1 100 ? 0.788 -4.875 16.629 1.00 90.62 100 TYR A C 1
ATOM 775 O O . TYR A 1 100 ? 2.016 -4.923 16.698 1.00 90.62 100 TYR A O 1
ATOM 783 N N . ARG A 1 101 ? 0.080 -5.638 15.795 1.00 91.62 101 ARG A N 1
ATOM 784 C CA . ARG A 1 101 ? 0.671 -6.426 14.714 1.00 91.62 101 ARG A CA 1
ATOM 785 C C . ARG A 1 101 ? 0.126 -5.895 13.397 1.00 91.62 101 ARG A C 1
ATOM 787 O O . ARG A 1 101 ? -1.073 -6.003 13.159 1.00 91.62 101 ARG A O 1
ATOM 794 N N . LEU A 1 102 ? 1.007 -5.350 12.566 1.00 93.25 102 LEU A N 1
ATOM 795 C CA . LEU A 1 102 ? 0.683 -4.992 11.192 1.00 93.25 102 LEU A CA 1
ATOM 796 C C . LEU A 1 102 ? 0.855 -6.224 10.303 1.00 93.25 102 LEU A C 1
ATOM 798 O O . LEU A 1 102 ? 1.885 -6.893 10.354 1.00 93.25 102 LEU A O 1
ATOM 802 N N . THR A 1 103 ? -0.165 -6.519 9.510 1.00 93.81 103 THR A N 1
ATOM 803 C CA . THR A 1 103 ? -0.142 -7.550 8.471 1.00 93.81 103 THR A CA 1
ATOM 804 C C . THR A 1 103 ? -0.859 -7.005 7.252 1.00 93.81 103 THR A C 1
ATOM 806 O O . THR A 1 103 ? -1.870 -6.321 7.397 1.00 93.81 103 THR A O 1
ATOM 809 N N . GLY A 1 104 ? -0.381 -7.361 6.074 1.00 95.94 104 GLY A N 1
ATOM 810 C CA . GLY A 1 104 ? -1.000 -7.026 4.804 1.00 95.94 104 GLY A CA 1
ATOM 811 C C . GLY A 1 104 ? -0.501 -7.991 3.745 1.00 95.94 104 GLY A C 1
ATOM 812 O O . GLY A 1 104 ? 0.279 -8.887 4.061 1.00 95.94 104 GLY A O 1
ATOM 813 N N . TRP A 1 105 ? -0.962 -7.797 2.518 1.00 98.19 105 TRP A N 1
ATOM 814 C CA . TRP A 1 105 ? -0.574 -8.623 1.386 1.00 98.19 105 TRP A CA 1
ATOM 815 C C . TRP A 1 105 ? 0.028 -7.747 0.307 1.00 98.19 105 TRP A C 1
ATOM 817 O O . TRP A 1 105 ? -0.546 -6.710 -0.024 1.00 98.19 105 TRP A O 1
ATOM 827 N N . ILE A 1 106 ? 1.161 -8.176 -0.235 1.00 98.56 106 ILE A N 1
ATOM 828 C CA . ILE A 1 106 ? 1.824 -7.503 -1.349 1.00 98.56 106 ILE A CA 1
ATOM 829 C C . ILE A 1 106 ? 1.856 -8.470 -2.528 1.00 98.56 106 ILE A C 1
ATOM 831 O O . ILE A 1 106 ? 2.187 -9.643 -2.375 1.00 98.56 106 ILE A O 1
ATOM 835 N N . LYS A 1 107 ? 1.504 -7.966 -3.708 1.00 98.69 107 LYS A N 1
ATOM 836 C CA . LYS A 1 107 ? 1.747 -8.613 -4.996 1.00 98.69 107 LYS A CA 1
ATOM 837 C C . LYS A 1 107 ? 2.687 -7.714 -5.785 1.00 98.69 107 LYS A C 1
ATOM 839 O O . LYS A 1 107 ? 2.516 -6.496 -5.766 1.00 98.69 107 LYS A O 1
ATOM 844 N N . THR A 1 108 ? 3.663 -8.300 -6.463 1.00 98.62 108 THR A N 1
ATOM 845 C CA . THR A 1 108 ? 4.617 -7.562 -7.297 1.00 98.62 108 THR A CA 1
ATOM 846 C C . THR A 1 108 ? 4.711 -8.205 -8.671 1.00 98.62 108 THR A C 1
ATOM 848 O O . THR A 1 108 ? 4.596 -9.423 -8.807 1.00 98.62 108 THR A O 1
ATOM 851 N N . ASP A 1 109 ? 4.935 -7.384 -9.688 1.00 98.38 109 ASP A N 1
ATOM 852 C CA . ASP A 1 109 ? 5.195 -7.832 -11.051 1.00 98.38 109 ASP A CA 1
ATOM 853 C C . ASP A 1 109 ? 6.446 -7.119 -11.563 1.00 98.38 109 ASP A C 1
ATOM 855 O O . ASP A 1 109 ? 6.468 -5.893 -11.636 1.00 98.38 109 ASP A O 1
ATOM 859 N N . ASN A 1 110 ? 7.505 -7.886 -11.831 1.00 97.88 110 ASN A N 1
ATOM 860 C CA . ASN A 1 110 ? 8.807 -7.408 -12.303 1.00 97.88 110 ASN A CA 1
ATOM 861 C C . ASN A 1 110 ? 9.385 -6.233 -11.489 1.00 97.88 110 ASN A C 1
ATOM 863 O O . ASN A 1 110 ? 10.003 -5.330 -12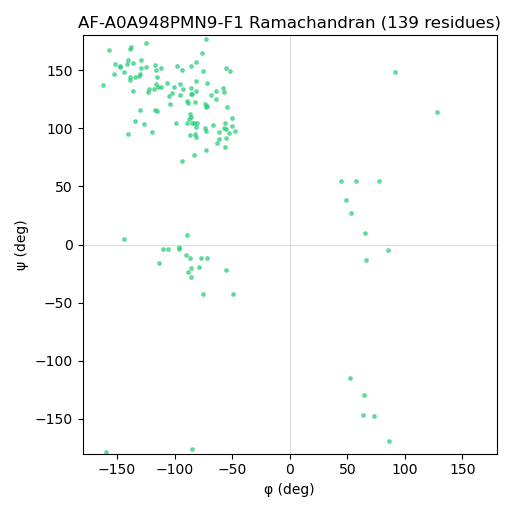.048 1.00 97.88 110 ASN A O 1
ATOM 867 N N . LEU A 1 111 ? 9.201 -6.238 -10.162 1.00 98.12 111 LEU A N 1
ATOM 868 C CA . LEU A 1 111 ? 9.676 -5.152 -9.308 1.00 98.12 111 LEU A CA 1
ATOM 869 C C . LEU A 1 111 ? 11.200 -5.202 -9.142 1.00 98.12 111 LEU A C 1
ATOM 871 O O . LEU A 1 111 ? 11.718 -5.956 -8.312 1.00 98.12 111 LEU A O 1
ATOM 875 N N . ASP A 1 112 ? 11.914 -4.365 -9.885 1.00 97.19 112 ASP A N 1
ATOM 876 C CA . ASP A 1 112 ? 13.324 -4.087 -9.631 1.00 97.19 112 ASP A CA 1
ATOM 877 C C . ASP A 1 112 ? 13.454 -3.031 -8.527 1.00 97.19 112 ASP A C 1
ATOM 879 O O . ASP A 1 112 ? 12.916 -1.928 -8.621 1.00 97.19 112 ASP A O 1
ATOM 883 N N . ALA A 1 113 ? 14.158 -3.379 -7.452 1.00 95.38 113 ALA A N 1
ATOM 884 C CA . ALA A 1 113 ? 14.412 -2.446 -6.365 1.00 95.38 113 ALA A CA 1
ATOM 885 C C . ALA A 1 113 ? 15.537 -1.454 -6.695 1.00 95.38 113 ALA A C 1
ATOM 887 O O . ALA A 1 113 ? 15.637 -0.430 -6.022 1.00 95.38 113 ALA A O 1
ATOM 888 N N . GLY A 1 114 ? 16.397 -1.740 -7.679 1.00 93.31 114 GLY A N 1
ATOM 889 C CA . GLY A 1 114 ? 17.590 -0.951 -7.964 1.00 93.31 114 GLY A CA 1
ATOM 890 C C . GLY A 1 114 ? 18.439 -0.750 -6.704 1.00 93.31 114 GLY A C 1
ATOM 891 O O . GLY A 1 114 ? 18.964 -1.701 -6.125 1.00 93.31 114 GLY A O 1
ATOM 892 N N . THR A 1 115 ? 18.559 0.502 -6.257 1.00 91.75 115 THR A N 1
ATOM 893 C CA . THR A 1 115 ? 19.237 0.881 -5.001 1.00 91.75 115 THR A CA 1
ATOM 894 C C . THR A 1 115 ? 18.284 1.065 -3.811 1.00 91.75 115 THR A C 1
ATOM 896 O O . THR A 1 115 ? 18.733 1.334 -2.695 1.00 91.75 115 THR A O 1
ATOM 899 N N . GLY A 1 116 ? 16.975 0.946 -4.040 1.00 92.06 116 GLY A N 1
ATOM 900 C CA . GLY A 1 116 ? 15.914 1.063 -3.049 1.00 92.06 116 GLY A CA 1
ATOM 901 C C . GLY A 1 116 ? 15.636 -0.237 -2.290 1.00 92.06 116 GLY A C 1
ATOM 902 O O . GLY A 1 116 ? 16.318 -1.249 -2.436 1.00 92.06 116 GLY A O 1
ATOM 903 N N . ALA A 1 117 ? 14.612 -0.206 -1.435 1.00 93.06 117 ALA A N 1
ATOM 904 C CA . ALA A 1 117 ? 14.285 -1.332 -0.558 1.00 93.06 117 ALA A CA 1
ATOM 905 C C . ALA A 1 117 ? 13.389 -2.402 -1.212 1.00 93.06 117 ALA A C 1
ATOM 907 O O . ALA A 1 117 ? 13.348 -3.521 -0.705 1.00 93.06 117 ALA A O 1
ATOM 908 N N . GLY A 1 118 ? 12.673 -2.074 -2.292 1.00 96.38 118 GLY A N 1
ATOM 909 C CA . GLY A 1 118 ? 11.551 -2.868 -2.807 1.00 96.38 118 GLY A CA 1
ATOM 910 C C . GLY A 1 118 ? 10.222 -2.520 -2.123 1.00 96.38 118 GLY A C 1
ATOM 911 O O . GLY A 1 118 ? 10.130 -1.537 -1.386 1.00 96.38 118 GLY A O 1
ATOM 912 N N . ALA A 1 119 ? 9.186 -3.328 -2.352 1.00 97.94 119 ALA A N 1
ATOM 913 C CA . ALA A 1 119 ? 7.856 -3.106 -1.785 1.00 97.94 119 ALA A CA 1
ATOM 914 C C . ALA A 1 119 ? 7.783 -3.626 -0.344 1.00 97.94 119 ALA A C 1
ATOM 916 O O . ALA A 1 119 ? 8.198 -4.748 -0.064 1.00 97.94 119 ALA A O 1
ATOM 917 N N . LEU A 1 120 ? 7.253 -2.829 0.583 1.00 97.50 120 LEU A N 1
ATOM 918 C CA . LEU A 1 120 ? 7.108 -3.196 1.994 1.00 97.50 120 LEU A CA 1
ATOM 919 C C . LEU A 1 120 ? 6.008 -2.374 2.670 1.00 97.50 120 LEU A C 1
ATOM 921 O O . LEU A 1 120 ? 5.581 -1.348 2.144 1.00 97.50 120 LEU A O 1
ATOM 925 N N . PHE A 1 121 ? 5.605 -2.780 3.874 1.00 97.50 121 PHE A N 1
ATOM 926 C CA . PHE A 1 121 ? 4.840 -1.926 4.781 1.00 97.50 121 PHE A CA 1
ATOM 927 C C . PHE A 1 121 ? 5.763 -1.331 5.842 1.00 97.50 121 PHE A C 1
ATOM 929 O O . PHE A 1 121 ? 6.562 -2.049 6.447 1.00 97.50 121 PHE A O 1
ATOM 936 N N . ASN A 1 122 ? 5.628 -0.037 6.125 1.00 95.19 122 ASN A N 1
ATOM 937 C CA . ASN A 1 122 ? 6.338 0.636 7.208 1.00 95.19 122 ASN A CA 1
ATOM 938 C C . ASN A 1 122 ? 5.423 1.566 8.010 1.00 95.19 122 ASN A C 1
ATOM 940 O O . ASN A 1 122 ? 4.421 2.077 7.518 1.00 95.19 122 ASN A O 1
ATOM 944 N N . LEU A 1 123 ? 5.808 1.823 9.259 1.00 94.06 123 LEU A N 1
ATOM 945 C CA . LEU A 1 123 ? 5.315 2.978 9.998 1.00 94.06 123 LEU A CA 1
ATOM 946 C C . LEU A 1 123 ? 6.192 4.174 9.642 1.00 94.06 123 LEU A C 1
ATOM 948 O O . LEU A 1 123 ? 7.370 4.234 10.003 1.00 94.06 123 LEU A O 1
ATOM 952 N N . HIS A 1 124 ? 5.616 5.119 8.904 1.00 88.69 124 HIS A N 1
ATOM 953 C CA . HIS A 1 124 ? 6.338 6.300 8.454 1.00 88.69 124 HIS A CA 1
ATOM 954 C C . HIS A 1 124 ? 6.930 7.070 9.648 1.00 88.69 124 HIS A C 1
ATOM 956 O O . HIS A 1 124 ? 6.257 7.303 10.651 1.00 88.69 124 HIS A O 1
ATOM 962 N N . GLY A 1 125 ? 8.213 7.427 9.556 1.00 85.88 125 GLY A N 1
ATOM 963 C CA . GLY A 1 125 ? 8.958 8.084 10.637 1.00 85.88 125 GLY A CA 1
ATOM 964 C C . GLY A 1 125 ? 9.591 7.146 11.676 1.00 85.88 125 GLY A C 1
ATOM 965 O O . GLY A 1 125 ? 10.349 7.620 12.518 1.00 85.88 125 GLY A O 1
ATOM 966 N N . ILE A 1 126 ? 9.359 5.827 11.612 1.00 89.44 126 ILE A N 1
ATOM 967 C CA . ILE A 1 126 ? 9.978 4.845 12.516 1.00 89.44 126 ILE A CA 1
ATOM 968 C C . ILE A 1 126 ? 10.802 3.847 11.697 1.00 89.44 126 ILE A C 1
ATOM 970 O O . ILE A 1 126 ? 10.289 2.858 11.180 1.00 89.44 126 ILE A O 1
ATOM 974 N N . ARG A 1 127 ? 12.112 4.101 11.606 1.00 82.94 127 ARG A N 1
ATOM 975 C CA . ARG A 1 127 ? 13.055 3.392 10.718 1.00 82.94 127 ARG A CA 1
ATOM 976 C C . ARG A 1 127 ? 12.972 1.861 10.785 1.00 82.94 127 ARG A C 1
ATOM 978 O O . ARG A 1 127 ? 13.021 1.204 9.749 1.00 82.94 127 ARG A O 1
ATOM 985 N N . ASP A 1 128 ? 12.845 1.307 11.989 1.00 88.56 128 ASP A N 1
ATOM 986 C CA . ASP A 1 128 ? 12.907 -0.142 12.221 1.00 88.56 128 ASP A CA 1
ATOM 987 C C . ASP A 1 128 ? 11.519 -0.812 12.281 1.00 88.56 128 ASP A C 1
ATOM 989 O O . ASP A 1 128 ? 11.420 -2.032 12.395 1.00 88.56 128 ASP A O 1
ATOM 993 N N . ALA A 1 129 ? 10.431 -0.043 12.164 1.00 92.81 129 ALA A N 1
ATOM 994 C CA . ALA A 1 129 ? 9.068 -0.571 12.145 1.00 92.81 129 ALA A CA 1
ATOM 995 C C . ALA A 1 129 ? 8.602 -0.808 10.702 1.00 92.81 129 ALA A C 1
ATOM 997 O O . ALA A 1 129 ? 7.765 -0.076 10.172 1.00 92.81 129 ALA A O 1
ATOM 998 N N . ARG A 1 130 ? 9.168 -1.837 10.066 1.00 95.06 130 ARG A N 1
ATOM 999 C CA . ARG A 1 130 ? 8.862 -2.236 8.686 1.00 95.06 130 ARG A CA 1
ATOM 1000 C C . ARG A 1 130 ? 8.824 -3.751 8.513 1.00 95.06 130 ARG A C 1
ATOM 1002 O O . ARG A 1 130 ? 9.465 -4.477 9.271 1.00 95.06 130 ARG A O 1
ATOM 1009 N N . THR A 1 131 ? 8.090 -4.224 7.515 1.00 96.31 131 THR A N 1
ATOM 1010 C CA . THR A 1 131 ? 8.124 -5.629 7.092 1.00 96.31 131 THR A CA 1
ATOM 1011 C C . THR A 1 131 ? 9.396 -5.925 6.291 1.00 96.31 131 THR A C 1
ATOM 1013 O O . THR A 1 131 ? 10.060 -4.992 5.824 1.00 96.31 131 THR A O 1
ATOM 1016 N N . PRO A 1 132 ? 9.746 -7.210 6.089 1.00 95.38 132 PRO A N 1
ATOM 1017 C CA . PRO A 1 132 ? 10.632 -7.591 4.996 1.00 95.38 132 PRO A CA 1
ATOM 1018 C C . PRO A 1 132 ? 10.122 -7.016 3.672 1.00 95.38 132 PRO A C 1
ATOM 1020 O O . PRO A 1 132 ? 8.912 -6.825 3.502 1.00 95.38 132 PRO A O 1
ATOM 1023 N N . SER A 1 133 ? 11.045 -6.726 2.762 1.00 96.50 133 SER A N 1
ATOM 1024 C CA . SER A 1 133 ? 10.689 -6.263 1.431 1.00 96.50 133 SER A CA 1
ATOM 1025 C C . SER A 1 133 ? 10.417 -7.413 0.471 1.00 96.50 133 SER A C 1
ATOM 1027 O O . SER A 1 133 ? 10.932 -8.521 0.628 1.00 96.50 133 SER A O 1
ATOM 1029 N N . VAL A 1 134 ? 9.600 -7.113 -0.531 1.00 98.25 134 VAL A N 1
ATOM 1030 C CA . VAL A 1 134 ? 9.274 -7.967 -1.668 1.00 98.25 134 VAL A CA 1
ATOM 1031 C C . VAL A 1 134 ? 9.875 -7.327 -2.918 1.00 98.25 134 VAL A C 1
ATOM 1033 O O . VAL A 1 134 ? 9.789 -6.111 -3.105 1.00 98.25 134 VAL A O 1
ATOM 1036 N N . THR A 1 135 ? 10.504 -8.142 -3.758 1.00 98.00 135 THR A N 1
ATOM 1037 C CA . THR A 1 135 ? 11.106 -7.751 -5.040 1.00 98.00 135 THR A CA 1
ATOM 1038 C C . THR A 1 135 ? 10.790 -8.802 -6.103 1.00 98.00 135 THR A C 1
ATOM 1040 O O . THR A 1 135 ? 10.272 -9.878 -5.795 1.00 98.00 135 THR A O 1
ATOM 1043 N N . GLY A 1 136 ? 11.085 -8.493 -7.365 1.00 98.19 136 GLY A N 1
ATOM 1044 C CA . GLY A 1 136 ? 10.792 -9.355 -8.502 1.00 98.19 136 GLY A CA 1
ATOM 1045 C C . GLY A 1 136 ? 9.292 -9.569 -8.696 1.00 98.19 136 GLY A C 1
ATOM 1046 O O . GLY A 1 136 ? 8.476 -8.686 -8.415 1.00 98.19 136 GLY A O 1
ATOM 1047 N N . THR A 1 137 ? 8.929 -10.756 -9.174 1.00 98.62 137 THR A N 1
ATOM 1048 C CA . THR A 1 137 ? 7.535 -11.156 -9.392 1.00 98.62 137 THR A CA 1
ATOM 1049 C C . THR A 1 137 ? 7.100 -12.115 -8.295 1.00 98.62 137 THR A C 1
ATOM 1051 O O . THR A 1 137 ? 7.672 -13.194 -8.143 1.00 98.62 137 THR A O 1
ATOM 1054 N N . SER A 1 138 ? 6.065 -11.733 -7.551 1.00 98.12 138 SER A N 1
ATOM 1055 C CA . SER A 1 138 ? 5.464 -12.554 -6.504 1.00 98.12 138 SER A CA 1
ATOM 1056 C C . SER A 1 138 ? 3.951 -12.440 -6.561 1.00 98.12 138 SER A C 1
ATOM 1058 O O . SER A 1 138 ? 3.399 -11.357 -6.766 1.00 98.12 138 SER A O 1
ATOM 1060 N N . ASP A 1 139 ? 3.266 -13.558 -6.326 1.00 98.12 139 ASP A N 1
ATOM 1061 C CA . ASP A 1 139 ? 1.853 -13.498 -5.972 1.00 98.12 139 ASP A CA 1
ATOM 1062 C C . ASP A 1 139 ? 1.672 -12.973 -4.537 1.00 98.12 139 ASP A C 1
ATOM 1064 O O . ASP A 1 139 ? 2.655 -12.697 -3.846 1.00 98.12 139 ASP A O 1
ATOM 1068 N N . TRP A 1 140 ? 0.422 -12.811 -4.103 1.00 97.88 140 TRP A N 1
ATOM 1069 C CA . TRP A 1 140 ? 0.072 -12.295 -2.779 1.00 97.88 140 TRP A CA 1
ATOM 1070 C C . TRP A 1 140 ? 0.823 -13.005 -1.639 1.00 97.88 140 TRP A C 1
ATOM 1072 O O . TRP A 1 140 ? 0.497 -14.145 -1.296 1.00 97.88 140 TRP A O 1
ATOM 1082 N N . THR A 1 141 ? 1.764 -12.292 -1.012 1.00 95.50 141 THR A N 1
ATOM 1083 C CA . THR A 1 141 ? 2.585 -12.756 0.121 1.00 95.50 141 THR A CA 1
ATOM 1084 C C . THR A 1 141 ? 2.505 -11.844 1.337 1.00 95.50 141 THR A C 1
ATOM 1086 O O . THR A 1 141 ? 2.056 -10.682 1.190 1.00 95.50 141 THR A O 1
#

pLDDT: mean 83.9, std 20.87, range [33.16, 98.69]

Mean predicted aligned error: 11.18 Å

Radius of gyration: 30.96 Å; Cα contacts (8 Å, |Δi|>4): 167; chains: 1; bounding box: 96×32×80 Å